Protein AF-A0A7C2TUW7-F1 (afdb_monomer_lite)

Radius of gyration: 15.08 Å; chains: 1; bounding box: 36×46×35 Å

Secondary structure (DSSP, 8-state):
----------SPPSSB-HHHHHHHHHHHT--BTTTBTT-------EEEEEETTEEEEEETTT--EEESS--SS-B-HHHHHHHHHHHHHTTGGG-S--BPPPHHHHHTTB-SS--TTS-SB-TTS-TT-SEEEEEEEBSSSS-EEEEETTTTEEE--SS--BB---EE------

pLDDT: mean 87.37, std 13.38, range [34.72, 98.38]

Sequence (174 aa):
MFSTTMKFRSRALNQLSPFDFETLVLQKEVFEQFWNGEGKRLPNRYKMIKQKGEKLIKDRATELTWQQSGSPNEMIYEEASGYITELNKQKFAGCKDWRLPTLDEAMSLMKPGKNPRNLHIESGFDSKQEWIWTADEADSEVVWWAVTFRIGYCYVPVDSAYYVRAVRGEIWVP

Foldseek 3Di:
DPLPADEDAADADEACEPVVVLVVCVVSLFDACPNNLVRDLDPWDWDWDAAPNATWIQTPRNRKIKRLEWDPDWADPVVLVVRLCVCLVVCPSVHNAWDFAAPVRQSNQAANDADPLQFRGDPSHDCPQQKAWHRYAHNDPGWGKMAGRNNSHIDTDDPDTGIGMIMDDDRDDD

Structure (mmCIF, N/CA/C/O backbone):
data_AF-A0A7C2TUW7-F1
#
_entry.id   AF-A0A7C2TUW7-F1
#
loop_
_atom_site.group_PDB
_atom_site.id
_atom_site.type_symbol
_atom_site.label_atom_id
_atom_site.label_alt_id
_atom_site.label_comp_id
_atom_site.label_asym_id
_atom_site.label_entity_id
_atom_site.label_seq_id
_atom_site.pdbx_PDB_ins_code
_atom_site.Cartn_x
_atom_site.Cartn_y
_atom_site.Cartn_z
_atom_site.occupancy
_atom_site.B_iso_or_equiv
_atom_site.auth_seq_id
_atom_site.auth_comp_id
_atom_site.auth_asym_id
_atom_site.auth_atom_id
_atom_site.pdbx_PDB_model_num
ATOM 1 N N . MET A 1 1 ? -0.155 -31.124 5.387 1.00 34.72 1 MET A N 1
ATOM 2 C CA . MET A 1 1 ? 0.569 -30.135 4.559 1.00 34.72 1 MET A CA 1
ATOM 3 C C . MET A 1 1 ? 0.819 -28.913 5.418 1.00 34.72 1 MET A C 1
ATOM 5 O O . MET A 1 1 ? -0.147 -28.305 5.863 1.00 34.72 1 MET A O 1
ATOM 9 N N . PHE A 1 2 ? 2.077 -28.599 5.717 1.00 36.59 2 PHE A N 1
ATOM 10 C CA . PHE A 1 2 ? 2.414 -27.353 6.400 1.00 36.59 2 PHE A CA 1
ATOM 11 C C . PHE A 1 2 ? 2.162 -26.207 5.416 1.00 36.59 2 PHE A C 1
ATOM 13 O O . PHE A 1 2 ? 2.813 -26.124 4.381 1.00 36.59 2 PHE A O 1
ATOM 20 N N . SER A 1 3 ? 1.152 -25.380 5.685 1.00 43.12 3 SER A N 1
ATOM 21 C CA . SER A 1 3 ? 0.962 -24.130 4.951 1.00 43.12 3 SER A CA 1
ATOM 22 C C . SER A 1 3 ? 2.059 -23.177 5.409 1.00 43.12 3 SER A C 1
ATOM 24 O O . SER A 1 3 ? 1.909 -22.532 6.443 1.00 43.12 3 SER A O 1
ATOM 26 N N . THR A 1 4 ? 3.171 -23.117 4.682 1.00 60.44 4 THR A N 1
ATOM 27 C CA . THR A 1 4 ? 4.226 -22.135 4.944 1.00 60.44 4 THR A CA 1
ATOM 28 C C . THR A 1 4 ? 3.668 -20.740 4.672 1.00 60.44 4 THR A C 1
ATOM 30 O O . THR A 1 4 ? 3.304 -20.422 3.541 1.00 60.44 4 THR A O 1
ATOM 33 N N . THR A 1 5 ? 3.541 -19.923 5.716 1.00 69.31 5 THR A N 1
ATOM 34 C CA . THR A 1 5 ? 3.166 -18.509 5.593 1.00 69.31 5 THR A CA 1
ATOM 35 C C . THR A 1 5 ? 4.247 -17.776 4.805 1.00 69.31 5 THR A C 1
ATOM 37 O O . THR A 1 5 ? 5.426 -17.863 5.153 1.00 69.31 5 THR A O 1
ATOM 40 N N . MET A 1 6 ? 3.856 -17.060 3.750 1.00 76.56 6 MET A N 1
ATOM 41 C CA . MET A 1 6 ? 4.778 -16.225 2.983 1.00 76.56 6 MET A CA 1
ATOM 42 C C . MET A 1 6 ? 5.128 -14.998 3.823 1.00 76.56 6 MET A C 1
ATOM 44 O O . MET A 1 6 ? 4.234 -14.310 4.312 1.00 76.56 6 MET A O 1
ATOM 48 N N . LYS A 1 7 ? 6.420 -14.733 4.020 1.00 77.25 7 LYS A N 1
ATOM 49 C CA . LYS A 1 7 ? 6.882 -13.632 4.868 1.00 77.25 7 LYS A CA 1
ATOM 50 C C . LYS A 1 7 ? 7.483 -12.516 4.030 1.00 77.25 7 LYS A C 1
ATOM 52 O O . LYS A 1 7 ? 8.306 -12.755 3.147 1.00 77.25 7 LYS A O 1
ATOM 57 N N . PHE A 1 8 ? 7.097 -11.293 4.359 1.00 82.06 8 PHE A N 1
ATOM 58 C CA . PHE A 1 8 ? 7.666 -10.083 3.793 1.00 82.06 8 PHE A CA 1
ATOM 59 C C . PHE A 1 8 ? 8.403 -9.293 4.862 1.00 82.06 8 PHE A C 1
ATOM 61 O O . PHE A 1 8 ? 8.147 -9.435 6.059 1.00 82.06 8 PHE A O 1
ATOM 68 N N . ARG A 1 9 ? 9.347 -8.469 4.411 1.00 84.81 9 ARG A N 1
ATOM 69 C CA . ARG A 1 9 ? 10.025 -7.525 5.284 1.00 84.81 9 ARG A CA 1
ATOM 70 C C . ARG A 1 9 ? 9.009 -6.482 5.729 1.00 84.81 9 ARG A C 1
ATOM 72 O O . ARG A 1 9 ? 8.299 -5.912 4.910 1.00 84.81 9 ARG A O 1
ATOM 79 N N . SER A 1 10 ? 8.978 -6.213 7.023 1.00 81.25 10 SER A N 1
ATOM 80 C CA . SER A 1 10 ? 8.073 -5.237 7.637 1.00 81.25 10 SER A CA 1
ATOM 81 C C . SER A 1 10 ? 8.760 -3.922 8.011 1.00 81.25 10 SER A C 1
ATOM 83 O O . SER A 1 10 ? 8.092 -2.973 8.414 1.00 81.25 10 SER A O 1
ATOM 85 N N . ARG A 1 11 ? 10.097 -3.883 7.955 1.00 84.38 11 ARG A N 1
ATOM 86 C CA . ARG A 1 11 ? 10.922 -2.712 8.269 1.00 84.38 11 ARG A CA 1
ATOM 87 C C . ARG A 1 11 ? 11.456 -2.117 6.979 1.00 84.38 11 ARG A C 1
ATOM 89 O O . ARG A 1 11 ? 12.143 -2.840 6.271 1.00 84.38 11 ARG A O 1
ATOM 96 N N . ALA A 1 12 ? 11.196 -0.837 6.731 1.00 86.69 12 ALA A N 1
ATOM 97 C CA . ALA A 1 12 ? 11.740 -0.096 5.594 1.00 86.69 12 ALA A CA 1
ATOM 98 C C . ALA A 1 12 ? 13.268 -0.239 5.471 1.00 86.69 12 ALA A C 1
ATOM 100 O O . ALA A 1 12 ? 13.976 -0.287 6.482 1.00 86.69 12 ALA A O 1
ATOM 101 N N . LEU A 1 13 ? 13.746 -0.331 4.235 1.00 85.62 13 LEU A N 1
ATOM 102 C CA . LEU A 1 13 ? 15.145 -0.186 3.876 1.00 85.62 13 LEU A CA 1
ATOM 103 C C . LEU A 1 13 ? 15.397 1.266 3.490 1.00 85.62 13 LEU A C 1
ATOM 105 O O . LEU A 1 13 ? 14.557 1.908 2.858 1.00 85.62 13 LEU A O 1
ATOM 109 N N . ASN A 1 14 ? 16.581 1.734 3.866 1.00 83.50 14 ASN A N 1
ATOM 110 C CA . ASN A 1 14 ? 17.132 2.973 3.353 1.00 83.50 14 ASN A CA 1
ATOM 111 C C . ASN A 1 14 ? 18.103 2.583 2.239 1.00 83.50 14 ASN A C 1
ATOM 113 O O . ASN A 1 14 ? 18.887 1.654 2.447 1.00 83.50 14 ASN A O 1
ATOM 117 N N . GLN A 1 15 ? 18.061 3.277 1.103 1.00 83.00 15 GLN A N 1
ATOM 118 C CA . GLN A 1 15 ? 18.925 3.017 -0.054 1.00 83.00 15 GLN A CA 1
ATOM 119 C C . GLN A 1 15 ? 18.660 1.672 -0.751 1.00 83.00 15 GLN A C 1
ATOM 121 O O . GLN A 1 15 ? 19.579 0.906 -1.032 1.00 83.00 15 GLN A O 1
ATOM 126 N N . LEU A 1 16 ? 17.390 1.361 -1.022 1.00 82.81 16 LEU A N 1
ATOM 127 C CA . LEU A 1 16 ? 17.020 0.201 -1.829 1.00 82.81 16 LEU A CA 1
ATOM 128 C C . LEU A 1 16 ? 17.279 0.489 -3.315 1.00 82.81 16 LEU A C 1
ATOM 130 O O . LEU A 1 16 ? 16.515 1.232 -3.939 1.00 82.81 16 LEU A O 1
ATOM 134 N N . SER A 1 17 ? 18.324 -0.129 -3.871 1.00 81.56 17 SER A N 1
ATOM 135 C CA . SER A 1 17 ? 18.663 0.015 -5.288 1.00 81.56 17 SER A CA 1
ATOM 136 C C . SER A 1 17 ? 17.709 -0.767 -6.202 1.00 81.56 17 SER A C 1
ATOM 138 O O . SER A 1 17 ? 17.145 -1.791 -5.793 1.00 81.56 17 SER A O 1
ATOM 140 N N . PRO A 1 18 ? 17.564 -0.364 -7.480 1.00 75.19 18 PRO A N 1
ATOM 141 C CA . PRO A 1 18 ? 16.849 -1.159 -8.480 1.00 75.19 18 PRO A CA 1
ATOM 142 C C . PRO A 1 18 ? 17.393 -2.592 -8.651 1.00 75.19 18 PRO A C 1
ATOM 144 O O . PRO A 1 18 ? 16.636 -3.498 -8.994 1.00 75.19 18 PRO A O 1
ATOM 147 N N . PHE A 1 19 ? 18.685 -2.819 -8.389 1.00 75.25 19 PHE A N 1
ATOM 148 C CA . PHE A 1 19 ? 19.311 -4.142 -8.496 1.00 75.25 19 PHE A CA 1
ATOM 149 C C . PHE A 1 19 ? 18.971 -5.055 -7.304 1.00 75.25 19 PHE A C 1
ATOM 151 O O . PHE A 1 19 ? 18.629 -6.230 -7.477 1.00 75.25 19 PHE A O 1
ATOM 158 N N . ASP A 1 20 ? 19.011 -4.511 -6.084 1.00 73.88 20 ASP A N 1
ATOM 159 C CA . ASP A 1 20 ? 18.583 -5.232 -4.876 1.00 73.88 20 ASP A CA 1
ATOM 160 C C . ASP A 1 20 ? 17.107 -5.622 -4.980 1.00 73.88 20 ASP A C 1
ATOM 162 O O . ASP A 1 20 ? 16.698 -6.723 -4.603 1.00 73.88 20 ASP A O 1
ATOM 166 N N . PHE A 1 21 ? 16.315 -4.729 -5.569 1.00 70.94 21 PHE A N 1
ATOM 167 C CA . PHE A 1 21 ? 14.929 -4.973 -5.916 1.00 70.94 21 PHE A CA 1
ATOM 168 C C . PHE A 1 21 ? 14.751 -6.137 -6.901 1.00 70.94 21 PHE A C 1
ATOM 170 O O . PHE A 1 21 ? 13.968 -7.045 -6.619 1.00 70.94 21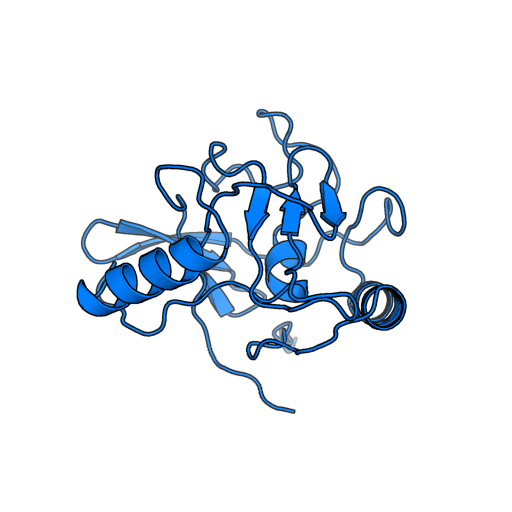 PHE A O 1
ATOM 177 N N . GLU A 1 22 ? 15.467 -6.1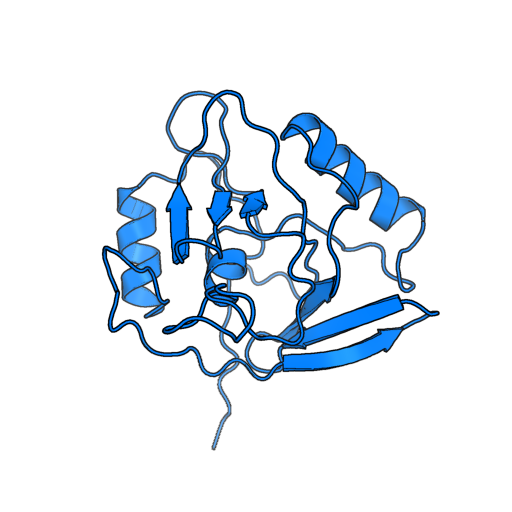49 -8.030 1.00 68.94 22 GLU A N 1
ATOM 178 C CA . GLU A 1 22 ? 15.360 -7.222 -9.032 1.00 68.94 22 GLU A CA 1
ATOM 179 C C . GLU A 1 22 ? 15.615 -8.594 -8.389 1.00 68.94 22 GLU A C 1
ATOM 181 O O . GLU A 1 22 ? 14.864 -9.554 -8.586 1.00 68.94 22 GLU A O 1
ATOM 186 N N . THR A 1 23 ? 16.608 -8.650 -7.502 1.00 70.69 23 THR A N 1
ATOM 187 C CA . THR A 1 23 ? 16.924 -9.846 -6.721 1.00 70.69 23 THR A CA 1
ATOM 188 C C . THR A 1 23 ? 15.772 -10.254 -5.791 1.00 70.69 23 THR A C 1
ATOM 190 O O . THR A 1 23 ? 15.425 -11.438 -5.724 1.00 70.69 23 THR A O 1
ATOM 193 N N . LEU A 1 24 ? 15.138 -9.304 -5.094 1.00 69.69 24 LEU A N 1
ATOM 194 C CA . LEU A 1 24 ? 13.990 -9.567 -4.213 1.00 69.69 24 LEU A CA 1
ATOM 195 C C . LEU A 1 24 ? 12.762 -10.071 -4.984 1.00 69.69 24 LEU A C 1
ATOM 197 O O . LEU A 1 24 ? 12.105 -11.016 -4.534 1.00 69.69 24 LEU A O 1
ATOM 201 N N . VAL A 1 25 ? 12.460 -9.475 -6.140 1.00 67.81 25 VAL A N 1
ATOM 202 C CA . VAL A 1 25 ? 11.325 -9.872 -6.988 1.00 67.81 25 VAL A CA 1
ATOM 203 C C . VAL A 1 25 ? 11.506 -11.288 -7.513 1.00 67.81 25 VAL A C 1
ATOM 205 O O . VAL A 1 25 ? 10.580 -12.096 -7.405 1.00 67.81 25 VAL A O 1
ATOM 208 N N . LEU A 1 26 ? 12.698 -11.610 -8.024 1.00 66.75 26 LEU A N 1
ATOM 209 C CA . LEU A 1 26 ? 12.999 -12.936 -8.563 1.00 66.75 26 LEU A CA 1
ATOM 210 C C . LEU A 1 26 ? 12.971 -14.012 -7.472 1.00 66.75 26 LEU A C 1
ATOM 212 O O . LEU A 1 26 ? 12.388 -15.074 -7.678 1.00 66.75 26 LEU A O 1
ATOM 216 N N . GLN A 1 27 ? 13.520 -13.732 -6.285 1.00 70.25 27 GLN A N 1
ATOM 217 C CA . GLN A 1 27 ? 13.485 -14.678 -5.161 1.00 70.25 27 GLN A CA 1
ATOM 218 C C . GLN A 1 27 ? 12.066 -14.973 -4.663 1.00 70.25 27 GLN A C 1
ATOM 220 O O . GLN A 1 27 ? 11.796 -16.074 -4.183 1.00 70.25 27 GLN A O 1
ATOM 225 N N . LYS A 1 28 ? 11.163 -13.990 -4.738 1.00 69.88 28 LYS A N 1
ATOM 226 C CA . LYS A 1 28 ? 9.792 -14.101 -4.216 1.00 69.88 28 LYS A CA 1
ATOM 227 C C . LYS A 1 28 ? 8.751 -14.419 -5.289 1.00 69.88 28 LYS A C 1
ATOM 229 O O . LYS A 1 28 ? 7.576 -14.551 -4.949 1.00 69.88 28 LYS A O 1
ATOM 234 N N . GLU A 1 29 ? 9.177 -14.547 -6.546 1.00 70.44 29 GLU A N 1
ATOM 235 C CA . GLU A 1 29 ? 8.344 -14.805 -7.727 1.00 70.44 29 GLU A CA 1
ATOM 236 C C . GLU A 1 29 ? 7.153 -13.828 -7.873 1.00 70.44 29 GLU A C 1
ATOM 238 O O . GLU A 1 29 ? 6.092 -14.208 -8.374 1.00 70.44 29 GLU A O 1
ATOM 243 N N . VAL A 1 30 ? 7.299 -12.573 -7.423 1.00 74.19 30 VAL A N 1
ATOM 244 C CA . VAL A 1 30 ? 6.203 -11.581 -7.423 1.00 74.19 30 VAL A CA 1
ATOM 245 C C . VAL A 1 30 ? 5.970 -11.039 -8.833 1.00 74.19 30 VAL A C 1
ATOM 247 O O . VAL A 1 30 ? 6.921 -10.808 -9.577 1.00 74.19 30 VAL A O 1
ATOM 250 N N . PHE A 1 31 ? 4.704 -10.828 -9.202 1.00 77.50 31 PHE A N 1
ATOM 251 C CA . PHE A 1 31 ? 4.338 -10.245 -10.492 1.00 77.50 31 PHE A CA 1
ATOM 252 C C . PHE A 1 31 ? 4.812 -8.793 -10.618 1.00 77.50 31 PHE A C 1
ATOM 254 O O . PHE A 1 31 ? 4.555 -7.962 -9.747 1.00 77.50 31 PHE A O 1
ATOM 261 N N . GLU A 1 32 ? 5.423 -8.498 -11.758 1.00 79.81 32 GLU A N 1
ATOM 262 C CA . GLU A 1 32 ? 5.777 -7.160 -12.219 1.00 79.81 32 GLU A CA 1
ATOM 263 C C . GLU A 1 32 ? 5.642 -7.181 -13.752 1.00 79.81 32 GLU A C 1
ATOM 265 O O . GLU A 1 32 ? 6.141 -8.100 -14.394 1.00 79.81 32 GLU A O 1
ATOM 270 N N . GLN A 1 33 ? 4.914 -6.234 -14.350 1.00 78.94 33 GLN A N 1
ATOM 271 C CA . GLN A 1 33 ? 4.473 -6.351 -15.745 1.00 78.94 33 GLN A CA 1
ATOM 272 C C . GLN A 1 33 ? 5.620 -6.474 -16.765 1.00 78.94 33 GLN A C 1
ATOM 274 O O . GLN A 1 33 ? 5.474 -7.208 -17.746 1.00 78.94 33 GLN A O 1
ATOM 279 N N . PHE A 1 34 ? 6.710 -5.732 -16.587 1.00 76.38 34 PHE A N 1
ATOM 280 C CA . PHE A 1 34 ? 7.764 -5.577 -17.592 1.00 76.38 34 PHE A CA 1
ATOM 281 C C . PHE A 1 34 ? 8.904 -6.587 -17.430 1.00 76.38 34 PHE A C 1
ATOM 283 O O . PHE A 1 34 ? 9.498 -7.005 -18.420 1.00 76.38 34 PHE A O 1
ATOM 290 N N . TRP A 1 35 ? 9.179 -6.992 -16.197 1.00 64.06 35 TRP A N 1
ATOM 291 C CA . TRP A 1 35 ? 10.316 -7.809 -15.790 1.00 64.06 35 TRP A CA 1
ATOM 292 C C . TRP A 1 35 ? 9.896 -9.237 -15.452 1.00 64.06 35 TRP A C 1
ATOM 294 O O . TRP A 1 35 ? 10.613 -10.185 -15.760 1.00 64.06 35 TRP A O 1
ATOM 304 N N . ASN A 1 36 ? 8.713 -9.410 -14.859 1.00 67.44 36 ASN A N 1
ATOM 305 C CA . ASN A 1 36 ? 8.184 -10.712 -14.464 1.00 67.44 36 ASN A CA 1
ATOM 306 C C . ASN A 1 36 ? 6.697 -10.832 -14.827 1.00 67.44 36 ASN A C 1
ATOM 308 O O . ASN A 1 36 ? 5.840 -11.089 -13.974 1.00 67.44 36 ASN A O 1
ATOM 312 N N . GLY A 1 37 ? 6.382 -10.601 -16.107 1.00 61.62 37 GLY A N 1
ATOM 313 C CA . GLY A 1 37 ? 5.008 -10.597 -16.621 1.00 61.62 37 GLY A CA 1
ATOM 314 C C . GLY A 1 37 ? 4.312 -11.964 -16.536 1.00 61.62 37 GLY A C 1
ATOM 315 O O . GLY A 1 37 ? 3.083 -12.029 -16.468 1.00 61.62 37 GLY A O 1
ATOM 316 N N . GLU A 1 38 ? 5.093 -13.048 -16.473 1.00 60.09 38 GLU A N 1
ATOM 317 C CA . GLU A 1 38 ? 4.634 -14.412 -16.159 1.00 60.09 38 GLU A CA 1
ATOM 318 C C . GLU A 1 38 ? 4.725 -14.751 -14.661 1.00 60.09 38 GLU A C 1
ATOM 320 O O . GLU A 1 38 ? 4.446 -15.884 -14.260 1.00 60.09 38 GLU A O 1
ATOM 325 N N . GLY A 1 39 ? 5.109 -13.776 -13.828 1.00 61.41 39 GLY A N 1
ATOM 326 C CA . GLY A 1 39 ? 5.277 -13.926 -12.391 1.00 61.41 39 GLY A CA 1
ATOM 327 C C . GLY A 1 39 ? 4.077 -14.614 -11.770 1.00 61.41 39 GLY A C 1
ATOM 328 O O . GLY A 1 39 ? 2.918 -14.326 -12.103 1.00 61.41 39 GLY A O 1
ATOM 329 N N . LYS A 1 40 ? 4.345 -15.584 -10.891 1.00 62.22 40 LYS A N 1
ATOM 330 C CA . LYS A 1 40 ? 3.278 -16.420 -10.358 1.00 62.22 40 LYS A CA 1
ATOM 331 C C . LYS A 1 40 ? 2.307 -15.539 -9.595 1.00 62.22 40 LYS A C 1
ATOM 333 O O . LYS A 1 40 ? 2.682 -14.684 -8.794 1.00 62.22 40 LYS A O 1
ATOM 338 N N . ARG A 1 41 ? 1.016 -15.799 -9.800 1.00 67.75 41 ARG A N 1
ATOM 339 C CA . ARG A 1 41 ? 0.004 -15.329 -8.863 1.00 67.75 41 ARG A CA 1
ATOM 340 C C . ARG A 1 41 ? 0.388 -15.874 -7.492 1.00 67.75 41 ARG A C 1
ATOM 342 O O . ARG A 1 41 ? 0.300 -17.080 -7.257 1.00 67.75 41 ARG A O 1
ATOM 349 N N . LEU A 1 42 ? 0.807 -14.975 -6.610 1.00 77.56 42 LEU A N 1
ATOM 350 C CA . LEU A 1 42 ? 1.086 -15.311 -5.229 1.00 77.56 42 LEU A CA 1
ATOM 351 C C . LEU A 1 42 ? -0.151 -15.987 -4.612 1.00 77.56 42 LEU A C 1
ATOM 353 O O . LEU A 1 42 ? -1.292 -15.681 -4.985 1.00 77.56 42 LEU A O 1
ATOM 357 N N . PRO A 1 43 ? 0.027 -16.921 -3.663 1.00 82.69 43 PRO A N 1
ATOM 358 C CA . PRO A 1 43 ? -1.071 -17.695 -3.094 1.00 82.69 43 PRO A CA 1
ATOM 359 C C . PRO A 1 43 ? -1.926 -16.871 -2.114 1.00 82.69 43 PRO A C 1
ATOM 361 O O . PRO A 1 43 ? -2.487 -17.453 -1.179 1.00 82.69 43 PRO A O 1
ATOM 364 N N . ASN A 1 44 ? -2.009 -15.539 -2.287 1.00 86.75 44 ASN A N 1
ATOM 365 C CA . ASN A 1 44 ? -2.776 -14.635 -1.438 1.00 86.75 44 ASN A CA 1
ATOM 366 C C . ASN A 1 44 ? -4.214 -15.123 -1.304 1.00 86.75 44 ASN A C 1
ATOM 368 O O . ASN A 1 44 ? -4.864 -15.570 -2.254 1.00 86.75 44 ASN A O 1
ATOM 372 N N . ARG A 1 45 ? -4.729 -15.003 -0.086 1.00 91.69 45 ARG A N 1
ATOM 373 C CA . ARG A 1 45 ? -6.080 -15.425 0.278 1.00 91.69 45 ARG A CA 1
ATOM 374 C C . ARG A 1 45 ? -6.746 -14.285 1.015 1.00 91.69 45 ARG A C 1
ATOM 376 O O . ARG A 1 45 ? -6.813 -14.279 2.246 1.00 91.69 45 ARG A O 1
ATOM 383 N N . TYR A 1 46 ? -7.222 -13.319 0.239 1.00 94.69 46 TYR A N 1
ATOM 384 C CA . TYR A 1 46 ? -7.875 -12.132 0.766 1.00 94.69 46 TYR A CA 1
ATOM 385 C C . TYR A 1 46 ? -9.259 -12.454 1.320 1.00 94.69 46 TYR A C 1
ATOM 387 O O . TYR A 1 46 ? -10.093 -13.092 0.676 1.00 94.69 46 TYR A O 1
ATOM 395 N N . LYS A 1 47 ? -9.519 -11.958 2.525 1.00 96.81 47 LYS A N 1
ATOM 396 C CA . LYS A 1 47 ? -10.819 -11.991 3.178 1.00 96.81 47 LYS A CA 1
ATOM 397 C C . LYS A 1 47 ? -11.177 -10.584 3.632 1.00 96.81 47 LYS A C 1
ATOM 399 O O . LYS A 1 47 ? -10.446 -9.977 4.413 1.00 96.81 47 LYS A O 1
ATOM 404 N N . MET A 1 48 ? -12.335 -10.102 3.190 1.00 97.31 48 MET A N 1
ATOM 405 C CA . MET A 1 48 ? -12.929 -8.888 3.739 1.00 97.31 48 MET A CA 1
ATOM 406 C C . MET A 1 48 ? -13.308 -9.126 5.201 1.00 97.31 48 MET A C 1
ATOM 408 O O . MET A 1 48 ? -14.002 -10.096 5.520 1.00 97.31 48 MET A O 1
ATOM 412 N N . ILE A 1 49 ? -12.866 -8.242 6.085 1.00 97.12 49 ILE A N 1
ATOM 413 C CA . ILE A 1 49 ? -13.251 -8.232 7.494 1.00 97.12 49 ILE A CA 1
ATOM 414 C C . ILE A 1 49 ? -13.783 -6.848 7.862 1.00 97.12 49 ILE A C 1
ATOM 416 O O . ILE A 1 49 ? -13.434 -5.846 7.237 1.00 97.12 49 ILE A O 1
ATOM 420 N N . LYS A 1 50 ? -14.642 -6.794 8.881 1.00 96.62 50 LYS A N 1
ATOM 421 C CA . LYS A 1 50 ? -15.139 -5.539 9.444 1.00 96.62 50 LYS A CA 1
ATOM 422 C C . LYS A 1 50 ? -14.689 -5.433 10.892 1.00 96.62 50 LYS A C 1
ATOM 424 O O . LYS A 1 50 ? -14.973 -6.333 11.678 1.00 96.62 50 LYS A O 1
ATOM 429 N N . GLN A 1 51 ? -14.014 -4.347 11.248 1.00 95.88 51 GLN A N 1
ATOM 430 C CA . GLN A 1 51 ? -13.493 -4.143 12.596 1.00 95.88 51 GLN A CA 1
ATOM 431 C C . GLN A 1 51 ? -13.775 -2.711 13.049 1.00 95.88 51 GLN A C 1
ATOM 433 O O . GLN A 1 51 ? -13.382 -1.756 12.393 1.00 95.88 51 GLN A O 1
ATOM 438 N N . LYS A 1 52 ? -14.515 -2.563 14.158 1.00 95.25 52 LYS A N 1
ATOM 439 C CA . LYS A 1 52 ? -14.949 -1.259 14.705 1.00 95.25 52 LYS A CA 1
ATOM 440 C C . LYS A 1 52 ? -15.642 -0.338 13.681 1.00 95.25 52 LYS A C 1
ATOM 442 O O . LYS A 1 52 ? -15.540 0.872 13.777 1.00 95.25 52 LYS A O 1
ATOM 447 N N . GLY A 1 53 ? -16.379 -0.917 12.731 1.00 94.25 53 GLY A N 1
ATOM 448 C CA . GLY A 1 53 ? -17.072 -0.163 11.678 1.00 94.25 53 GLY A CA 1
ATOM 449 C C . GLY A 1 53 ? -16.316 -0.117 10.350 1.00 94.25 53 GLY A C 1
ATOM 450 O O . GLY A 1 53 ? -16.963 -0.041 9.308 1.00 94.25 53 GLY A O 1
ATOM 451 N N . GLU A 1 54 ? -14.998 -0.305 10.382 1.00 96.50 54 GLU A N 1
ATOM 452 C CA . GLU A 1 54 ? -14.107 -0.165 9.230 1.00 96.50 54 GLU A CA 1
ATOM 453 C C . GLU A 1 54 ? -13.995 -1.444 8.407 1.00 96.50 54 GLU A C 1
ATOM 455 O O . GLU A 1 54 ? -14.004 -2.550 8.956 1.00 96.50 54 GLU A O 1
ATOM 460 N N . LYS A 1 55 ? -13.863 -1.298 7.084 1.00 97.06 55 LYS A N 1
ATOM 461 C CA . LYS A 1 55 ? -13.602 -2.408 6.158 1.00 97.06 55 LYS A CA 1
ATOM 462 C C . LYS A 1 55 ? -12.098 -2.598 5.998 1.00 97.06 55 LYS A C 1
ATOM 464 O O . LYS A 1 55 ? -11.391 -1.680 5.594 1.00 97.06 55 LYS A O 1
ATOM 469 N N . LEU A 1 56 ? -11.622 -3.808 6.261 1.00 97.94 56 LEU A N 1
ATOM 470 C CA . LEU A 1 56 ? -10.224 -4.193 6.089 1.00 97.94 56 LEU A CA 1
ATOM 471 C C . LEU A 1 56 ? -10.137 -5.450 5.226 1.00 97.94 56 LEU A C 1
ATOM 473 O O . LEU A 1 56 ? -11.095 -6.220 5.120 1.00 97.94 56 LEU A O 1
ATOM 477 N N . ILE A 1 57 ? -8.964 -5.698 4.660 1.00 97.94 57 ILE A N 1
ATOM 478 C CA . ILE A 1 57 ? -8.668 -6.936 3.944 1.00 97.94 57 ILE A CA 1
ATOM 479 C C . ILE A 1 57 ? -7.573 -7.681 4.697 1.00 97.94 57 ILE A C 1
ATOM 481 O O . ILE A 1 57 ? -6.450 -7.200 4.807 1.00 97.94 57 ILE A O 1
ATOM 485 N N . LYS A 1 58 ? -7.895 -8.871 5.205 1.00 96.44 58 LYS A N 1
ATOM 486 C CA . LYS A 1 58 ? -6.913 -9.802 5.768 1.00 96.44 58 LYS A CA 1
ATOM 487 C C . LYS A 1 58 ? -6.437 -10.731 4.665 1.00 96.44 58 LYS A C 1
ATOM 489 O O . LYS A 1 58 ? -7.256 -11.425 4.063 1.00 96.44 58 LYS A O 1
ATOM 494 N N . ASP A 1 59 ? -5.138 -10.786 4.436 1.00 94.69 59 ASP A N 1
ATOM 495 C CA . ASP A 1 59 ? -4.528 -11.805 3.597 1.00 94.69 59 ASP A CA 1
ATOM 496 C C . ASP A 1 59 ? -4.037 -12.969 4.465 1.00 94.69 59 ASP A C 1
ATOM 498 O O . ASP A 1 59 ? -3.174 -12.807 5.322 1.00 94.69 59 ASP A O 1
ATOM 502 N N . ARG A 1 60 ? -4.607 -14.160 4.262 1.00 91.94 60 ARG A N 1
ATOM 503 C CA . ARG A 1 60 ? -4.260 -15.375 5.025 1.00 91.94 60 ARG A CA 1
ATOM 504 C C . ARG A 1 60 ? -3.002 -16.087 4.523 1.00 91.94 60 ARG A C 1
ATOM 506 O O . ARG A 1 60 ? -2.665 -17.151 5.038 1.00 91.94 60 ARG A O 1
ATOM 513 N N . ALA A 1 61 ? -2.397 -15.626 3.431 1.00 89.62 61 ALA A N 1
ATOM 514 C CA . ALA A 1 61 ? -1.128 -16.180 2.960 1.00 89.62 61 ALA A CA 1
ATOM 515 C C . ALA A 1 61 ? 0.064 -15.504 3.641 1.00 89.62 61 ALA A C 1
ATOM 517 O O . ALA A 1 61 ? 1.054 -16.169 3.935 1.00 89.62 61 ALA A O 1
ATOM 518 N N . THR A 1 62 ? -0.072 -14.204 3.900 1.00 89.06 62 THR A N 1
ATOM 519 C CA . THR A 1 62 ? 0.968 -13.330 4.461 1.00 89.06 62 THR A CA 1
ATOM 520 C C . THR A 1 62 ? 0.701 -12.940 5.908 1.00 89.06 62 THR A C 1
ATOM 522 O O . THR A 1 62 ? 1.563 -12.385 6.577 1.00 89.06 62 THR A O 1
ATOM 525 N N . GLU A 1 63 ? -0.516 -13.198 6.390 1.00 92.19 63 GLU A N 1
ATOM 526 C CA . GLU A 1 63 ? -1.037 -12.721 7.668 1.00 92.19 63 GLU A CA 1
ATOM 527 C C . GLU A 1 63 ? -1.076 -11.187 7.810 1.00 92.19 63 GLU A C 1
ATOM 529 O O . GLU A 1 63 ? -1.388 -10.666 8.886 1.00 92.19 63 GLU A O 1
ATOM 534 N N . LEU A 1 64 ? -0.895 -10.447 6.716 1.00 95.12 64 LEU A N 1
ATOM 535 C CA . LEU A 1 64 ? -1.035 -8.997 6.691 1.00 95.12 64 LEU A CA 1
ATOM 536 C C . LEU A 1 64 ? -2.508 -8.582 6.665 1.00 95.12 64 LEU A C 1
ATOM 538 O O . LEU A 1 64 ? -3.374 -9.245 6.088 1.00 95.12 64 LEU A O 1
ATOM 542 N N . THR A 1 65 ? -2.798 -7.453 7.301 1.00 97.00 65 THR A N 1
ATOM 543 C CA . THR A 1 65 ? -4.101 -6.792 7.244 1.00 97.00 65 THR A CA 1
ATOM 544 C C . THR A 1 65 ? -3.931 -5.415 6.634 1.00 97.00 65 THR A C 1
ATOM 546 O O . THR A 1 65 ? -3.110 -4.622 7.082 1.00 97.00 65 THR A O 1
ATOM 549 N N . TRP A 1 66 ? -4.744 -5.134 5.633 1.00 98.19 66 TRP A N 1
ATOM 550 C CA . TRP A 1 66 ? -4.679 -3.939 4.815 1.00 98.19 66 TRP A CA 1
ATOM 551 C C . TRP A 1 66 ? -5.921 -3.094 5.034 1.00 98.19 66 TRP A C 1
ATOM 553 O O . TRP A 1 66 ? -7.022 -3.635 5.208 1.00 98.19 66 TRP A O 1
ATOM 563 N N . GLN A 1 67 ? -5.784 -1.774 4.947 1.00 97.94 67 GLN A N 1
ATOM 564 C CA . GLN A 1 67 ? -6.967 -0.958 4.721 1.00 97.94 67 GLN A CA 1
ATOM 565 C C . GLN A 1 67 ? -7.594 -1.334 3.369 1.00 97.94 67 GLN A C 1
ATOM 567 O O . GLN A 1 67 ? -6.909 -1.401 2.341 1.00 97.94 67 GLN A O 1
ATOM 572 N N . GLN A 1 68 ? -8.907 -1.590 3.362 1.00 97.75 68 GLN A N 1
ATOM 573 C CA . GLN A 1 68 ? -9.633 -1.897 2.126 1.00 97.75 68 GLN A CA 1
ATOM 574 C C . GLN A 1 68 ? -9.683 -0.680 1.195 1.00 97.75 68 GLN A C 1
ATOM 576 O O . GLN A 1 68 ? -9.500 -0.820 -0.017 1.00 97.75 68 GLN A O 1
ATOM 581 N N . SER A 1 69 ? -9.874 0.499 1.781 1.00 94.56 69 SER A N 1
ATOM 582 C CA . SER A 1 69 ? -9.744 1.820 1.171 1.00 94.56 69 SER A CA 1
ATOM 583 C C . SER A 1 69 ? -8.539 2.530 1.781 1.00 94.56 69 SER A C 1
ATOM 585 O O . SER A 1 69 ? -8.329 2.441 2.984 1.00 94.56 69 SER A O 1
ATOM 587 N N . GLY A 1 70 ? -7.744 3.217 0.974 1.00 96.62 70 GLY A N 1
ATOM 588 C CA . GLY A 1 70 ? -6.588 3.970 1.454 1.00 96.62 70 GLY A CA 1
ATOM 589 C C . GLY A 1 70 ? -6.919 5.382 1.938 1.00 96.62 70 GLY A C 1
ATOM 590 O O . GLY A 1 70 ? -8.036 5.676 2.372 1.00 96.62 70 GLY A O 1
ATOM 591 N N . SER A 1 71 ? -5.943 6.279 1.816 1.00 98.19 71 SER A N 1
ATOM 592 C CA . SER A 1 71 ? -6.144 7.709 2.012 1.00 98.19 71 SER A CA 1
ATOM 593 C C . SER A 1 71 ? -7.233 8.252 1.076 1.00 98.19 71 SER A C 1
ATOM 595 O O . SER A 1 71 ? -7.412 7.759 -0.047 1.00 98.19 71 SER A O 1
ATOM 597 N N . PRO A 1 72 ? -7.985 9.275 1.519 1.00 96.75 72 PRO A N 1
ATOM 598 C CA . PRO A 1 72 ? -9.038 9.862 0.704 1.00 96.75 72 PRO A CA 1
ATOM 599 C C . PRO A 1 72 ? -8.478 10.679 -0.458 1.00 96.75 72 PRO A C 1
ATOM 601 O O . PRO A 1 72 ? -9.144 10.762 -1.482 1.00 96.75 72 PRO A O 1
ATOM 604 N N . ASN A 1 73 ? -7.284 11.250 -0.325 1.00 97.38 73 ASN A N 1
ATOM 605 C CA . ASN A 1 73 ? -6.620 12.043 -1.354 1.00 97.38 73 ASN A CA 1
ATOM 606 C C . ASN A 1 73 ? -5.185 11.550 -1.545 1.00 97.38 73 ASN A C 1
ATOM 608 O O . ASN A 1 73 ? -4.633 10.859 -0.678 1.00 97.38 73 ASN A O 1
ATOM 612 N N . GLU A 1 74 ? -4.616 11.919 -2.683 1.00 97.62 74 GLU A N 1
ATOM 613 C CA . GLU A 1 74 ? -3.180 11.862 -2.921 1.00 97.62 74 GLU A CA 1
ATOM 614 C C . GLU A 1 74 ? -2.466 12.860 -2.021 1.00 97.62 74 GLU A C 1
ATOM 616 O O . GLU A 1 74 ? -3.043 13.875 -1.625 1.00 97.62 74 GLU A O 1
ATOM 621 N N . MET A 1 75 ? -1.226 12.543 -1.684 1.00 97.25 75 MET A N 1
ATOM 622 C CA . MET A 1 75 ? -0.401 13.361 -0.812 1.00 97.25 75 MET A CA 1
ATOM 623 C C . MET A 1 75 ? 1.070 13.162 -1.151 1.00 97.25 75 MET A C 1
ATOM 625 O O . MET A 1 75 ? 1.453 12.106 -1.669 1.00 97.25 75 MET A O 1
ATOM 629 N N . ILE A 1 76 ? 1.887 14.170 -0.870 1.00 96.19 76 ILE A N 1
ATOM 630 C CA . ILE A 1 76 ? 3.345 14.026 -0.959 1.00 96.19 76 ILE A CA 1
ATOM 631 C C . ILE A 1 76 ? 3.839 13.072 0.137 1.00 96.19 76 ILE A C 1
ATOM 633 O O . ILE A 1 76 ? 3.104 12.735 1.073 1.00 96.19 76 ILE A O 1
ATOM 637 N N . TYR A 1 77 ? 5.072 12.590 0.019 1.00 94.12 77 TYR A N 1
ATOM 638 C CA . TYR A 1 77 ? 5.571 11.551 0.916 1.00 94.12 77 TYR A CA 1
ATOM 639 C C . TYR A 1 77 ? 5.611 11.997 2.391 1.00 94.12 77 TYR A C 1
ATOM 641 O O . TYR A 1 77 ? 5.265 11.238 3.301 1.00 94.12 77 TYR A O 1
ATOM 649 N N . GLU A 1 78 ? 5.950 13.259 2.642 1.00 92.38 78 GLU A N 1
ATOM 650 C CA . GLU A 1 78 ? 5.986 13.856 3.979 1.00 92.38 78 GLU A CA 1
ATOM 651 C C . GLU A 1 78 ? 4.607 13.790 4.654 1.00 92.38 78 GLU A C 1
ATOM 653 O O . GLU A 1 78 ? 4.477 13.445 5.833 1.00 92.38 78 GLU A O 1
ATOM 658 N N . GLU A 1 79 ? 3.551 14.049 3.883 1.00 96.62 79 GLU A N 1
ATOM 659 C CA . GLU A 1 79 ? 2.163 13.976 4.334 1.00 96.62 79 GLU A CA 1
ATOM 660 C C . GLU A 1 79 ? 1.692 12.525 4.535 1.00 96.62 79 GLU A C 1
ATOM 662 O O . GLU A 1 79 ? 0.890 12.256 5.437 1.00 96.62 79 GLU A O 1
ATOM 667 N N . ALA A 1 80 ? 2.234 11.566 3.772 1.00 96.31 80 ALA A N 1
ATOM 668 C CA . ALA A 1 80 ? 1.937 10.137 3.916 1.00 96.31 80 ALA A CA 1
ATOM 669 C C . ALA A 1 80 ? 2.278 9.606 5.314 1.00 96.31 80 ALA A C 1
ATOM 671 O O . ALA A 1 80 ? 1.499 8.856 5.916 1.00 96.31 80 ALA A O 1
ATOM 672 N N . SER A 1 81 ? 3.396 10.059 5.882 1.00 93.69 81 SER A N 1
ATOM 673 C CA . SER A 1 81 ? 3.763 9.752 7.270 1.00 93.69 81 SER A CA 1
ATOM 674 C C . SER A 1 81 ? 2.785 10.371 8.282 1.00 93.69 81 SER A C 1
ATOM 676 O O . SER A 1 81 ? 2.450 9.754 9.303 1.00 93.69 81 SER A O 1
ATOM 678 N N . GLY A 1 82 ? 2.258 11.561 7.978 1.00 97.25 82 GLY A N 1
ATOM 679 C CA . GLY A 1 82 ? 1.196 12.211 8.749 1.00 97.25 82 GLY A CA 1
ATOM 680 C C . GLY A 1 82 ? -0.105 11.403 8.758 1.00 97.25 82 GLY A C 1
ATOM 681 O O . GLY A 1 82 ? -0.697 11.200 9.821 1.00 97.25 82 GLY A O 1
ATOM 682 N N . TYR A 1 83 ? -0.507 10.854 7.608 1.00 98.19 83 TYR A N 1
ATOM 683 C CA . TYR A 1 83 ? -1.684 9.986 7.495 1.00 98.19 83 TYR A CA 1
ATOM 684 C C . TYR A 1 83 ? -1.575 8.737 8.385 1.00 98.19 83 TYR A C 1
ATOM 686 O O . TYR A 1 83 ? -2.508 8.416 9.126 1.00 98.19 83 TYR A O 1
ATOM 694 N N . ILE A 1 84 ? -0.423 8.056 8.374 1.00 98.00 84 ILE A N 1
ATOM 695 C CA . ILE A 1 84 ? -0.168 6.899 9.248 1.00 98.00 84 ILE A CA 1
ATOM 696 C C . ILE A 1 84 ? -0.218 7.289 10.730 1.00 98.00 84 ILE A C 1
ATOM 698 O O . ILE A 1 84 ? -0.816 6.583 11.549 1.00 98.00 84 ILE A O 1
ATOM 702 N N . THR A 1 85 ? 0.390 8.422 11.081 1.00 97.94 85 THR A N 1
ATOM 703 C CA . THR A 1 85 ? 0.395 8.933 12.458 1.00 97.94 85 THR A CA 1
ATOM 704 C C . THR A 1 85 ? -1.028 9.171 12.957 1.00 97.94 85 THR A C 1
ATOM 706 O O . THR A 1 85 ? -1.379 8.740 14.060 1.00 97.94 85 THR A O 1
ATOM 709 N N . GLU A 1 86 ? -1.874 9.789 12.134 1.00 98.06 86 GLU A N 1
ATOM 710 C CA . GLU A 1 86 ? -3.259 10.068 12.498 1.00 98.06 86 GLU A CA 1
ATOM 711 C C . GLU A 1 86 ? -4.101 8.786 12.598 1.00 98.06 86 GLU A C 1
ATOM 713 O O . GLU A 1 86 ? -4.832 8.622 13.578 1.00 98.06 86 GLU A O 1
ATOM 718 N N . LEU A 1 87 ? -3.932 7.820 11.681 1.00 97.69 87 LEU A N 1
ATOM 719 C CA . LEU A 1 87 ? -4.573 6.498 11.789 1.00 97.69 87 LEU A CA 1
ATOM 720 C C . LEU A 1 87 ? -4.286 5.838 13.142 1.00 97.69 87 LEU A C 1
ATOM 722 O O . LEU A 1 87 ? -5.193 5.324 13.805 1.00 97.69 87 LEU A O 1
ATOM 726 N N . ASN A 1 88 ? -3.024 5.867 13.569 1.00 98.31 88 ASN A N 1
ATOM 727 C CA . ASN A 1 88 ? -2.600 5.257 14.824 1.00 98.31 88 ASN A CA 1
ATOM 728 C C . ASN A 1 88 ? -3.094 6.036 16.047 1.00 98.31 88 ASN A C 1
ATOM 730 O O . ASN A 1 88 ? -3.514 5.433 17.041 1.00 98.31 88 ASN A O 1
ATOM 734 N N . LYS A 1 89 ? -3.114 7.369 15.975 1.00 98.25 89 LYS A N 1
ATOM 735 C CA . LYS A 1 89 ? -3.654 8.234 17.030 1.00 98.25 89 LYS A CA 1
ATOM 736 C C . LYS A 1 89 ? -5.148 7.992 17.248 1.00 98.25 89 LYS A C 1
ATOM 738 O O . LYS A 1 89 ? -5.576 7.817 18.391 1.00 98.25 89 LYS A O 1
ATOM 743 N N . GLN A 1 90 ? -5.921 7.895 16.167 1.00 97.56 90 GLN A N 1
ATOM 744 C CA . GLN A 1 90 ? -7.363 7.620 16.201 1.00 97.56 90 GLN A CA 1
ATOM 745 C C . GLN A 1 90 ? -7.698 6.169 16.557 1.00 97.56 90 GLN A C 1
ATOM 747 O O . GLN A 1 90 ? -8.860 5.834 16.787 1.00 97.56 90 GLN A O 1
ATOM 752 N N . LYS A 1 91 ? -6.688 5.296 16.632 1.00 97.25 91 LYS A N 1
ATOM 753 C CA . LYS A 1 91 ? -6.860 3.849 16.746 1.00 97.25 91 LYS A CA 1
ATOM 754 C C . LYS A 1 91 ? -7.770 3.324 15.635 1.00 97.25 91 LYS A C 1
ATOM 756 O O . LYS A 1 91 ? -8.760 2.655 15.933 1.00 97.25 91 LYS A O 1
ATOM 761 N N . PHE A 1 92 ? -7.490 3.658 14.378 1.00 97.38 92 PHE A N 1
ATOM 762 C CA . PHE A 1 92 ? -8.313 3.234 13.247 1.00 97.38 92 PHE A CA 1
ATOM 763 C C . PHE A 1 92 ? -8.550 1.719 13.277 1.00 97.38 92 PHE A C 1
ATOM 765 O O . PHE A 1 92 ? -7.622 0.931 13.494 1.00 97.38 92 PHE A O 1
ATOM 772 N N . ALA A 1 93 ? -9.814 1.313 13.129 1.00 97.06 93 ALA A N 1
ATOM 773 C CA . ALA A 1 93 ? -10.281 -0.061 13.322 1.00 97.06 93 ALA A CA 1
ATOM 774 C C . ALA A 1 93 ? -9.934 -0.687 14.699 1.00 97.06 93 ALA A C 1
ATOM 776 O O . ALA A 1 93 ? -9.961 -1.901 14.876 1.00 97.06 93 ALA A O 1
ATOM 777 N N . GLY A 1 94 ? -9.626 0.117 15.714 1.00 97.06 94 GLY A N 1
ATOM 778 C CA . GLY A 1 94 ? -9.141 -0.314 17.027 1.00 97.06 94 GLY A CA 1
ATOM 779 C C . GLY A 1 94 ? -7.645 -0.650 17.090 1.00 97.06 94 GLY A C 1
ATOM 780 O O . GLY A 1 94 ? -7.226 -1.278 18.060 1.00 97.06 94 GLY A O 1
ATOM 781 N N . CYS A 1 95 ? -6.845 -0.271 16.090 1.00 96.50 95 CYS A N 1
ATOM 782 C CA . CYS A 1 95 ? -5.430 -0.647 15.960 1.00 96.50 95 CYS A CA 1
ATOM 783 C C . CYS A 1 95 ? -4.510 0.582 15.918 1.00 96.50 95 CYS A C 1
ATOM 785 O O . CYS A 1 95 ? -4.941 1.656 15.515 1.00 96.50 95 CYS A O 1
ATOM 787 N N . LYS A 1 96 ? -3.256 0.427 16.363 1.00 97.06 96 LYS A N 1
ATOM 788 C CA . LYS A 1 96 ? -2.265 1.519 16.506 1.00 97.06 96 LYS A CA 1
ATOM 789 C C . LYS A 1 96 ? -0.915 1.227 15.838 1.00 97.06 96 LYS A C 1
ATOM 791 O O . LYS A 1 96 ? 0.062 1.927 16.076 1.00 97.06 96 LYS A O 1
ATOM 796 N N . ASP A 1 97 ? -0.862 0.145 15.084 1.00 96.06 97 ASP A N 1
ATOM 797 C CA . ASP A 1 97 ? 0.315 -0.444 14.454 1.00 96.06 97 ASP A CA 1
ATOM 798 C C . ASP A 1 97 ? 0.214 -0.374 12.922 1.00 96.06 97 ASP A C 1
ATOM 800 O O . ASP A 1 97 ? 0.780 -1.206 12.215 1.00 96.06 97 ASP A O 1
ATOM 804 N N . TRP A 1 98 ? -0.539 0.600 12.401 1.00 97.50 98 TRP A N 1
ATOM 805 C CA . TRP A 1 98 ? -0.579 0.893 10.975 1.00 97.50 98 TRP A CA 1
ATOM 806 C C . TRP A 1 98 ? 0.743 1.506 10.536 1.00 97.50 98 TRP A C 1
ATOM 808 O O . TRP A 1 98 ? 1.340 2.312 11.252 1.00 97.50 98 TRP A O 1
ATOM 818 N N . ARG A 1 99 ? 1.180 1.144 9.336 1.00 97.50 99 ARG A N 1
ATOM 819 C CA . ARG A 1 99 ? 2.377 1.685 8.696 1.00 97.50 99 ARG A CA 1
ATOM 820 C C . ARG A 1 99 ? 2.199 1.746 7.186 1.00 97.50 99 ARG A C 1
ATOM 822 O O . ARG A 1 99 ? 1.286 1.122 6.636 1.00 97.50 99 ARG A O 1
ATOM 829 N N . LEU A 1 100 ? 3.088 2.483 6.525 1.00 97.38 100 LEU A N 1
ATOM 830 C CA . LEU A 1 100 ? 3.294 2.317 5.092 1.00 97.38 100 LEU A CA 1
ATOM 831 C C . LEU A 1 100 ? 3.761 0.874 4.810 1.00 97.38 100 LEU A C 1
ATOM 833 O O . LEU A 1 100 ? 4.481 0.286 5.633 1.00 97.38 100 LEU A O 1
ATOM 837 N N . PRO A 1 101 ? 3.331 0.276 3.689 1.00 96.69 101 PRO A N 1
ATOM 838 C CA . PRO A 1 101 ? 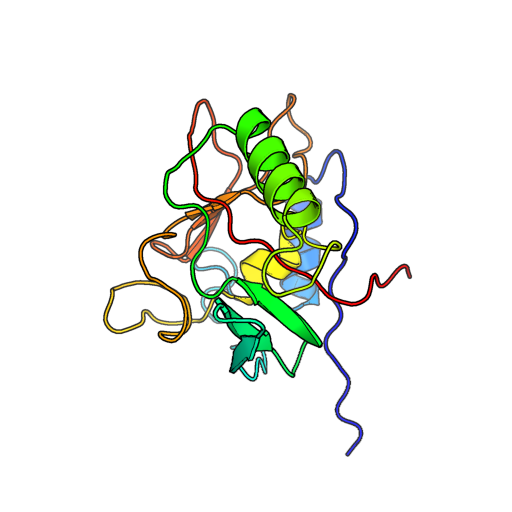3.831 -1.025 3.278 1.00 96.69 101 PRO A CA 1
ATOM 839 C C . PRO A 1 101 ? 5.279 -0.910 2.827 1.00 96.69 101 PRO A C 1
ATOM 841 O O . PRO A 1 101 ? 5.671 0.108 2.263 1.00 96.69 101 PRO A O 1
ATOM 844 N N . THR A 1 102 ? 6.069 -1.956 3.035 1.00 93.44 102 THR A N 1
ATOM 845 C CA . THR A 1 102 ? 7.323 -2.079 2.285 1.00 93.44 102 THR A CA 1
ATOM 846 C C . THR A 1 102 ? 7.008 -2.355 0.815 1.00 93.44 102 THR A C 1
ATOM 848 O O . THR A 1 102 ? 5.885 -2.735 0.464 1.00 93.44 102 THR A O 1
ATOM 851 N N . LEU A 1 103 ? 7.988 -2.159 -0.057 1.00 91.44 103 LEU A N 1
ATOM 852 C CA . LEU A 1 103 ? 7.853 -2.383 -1.485 1.00 91.44 103 LEU A CA 1
ATOM 853 C C . LEU A 1 103 ? 7.400 -3.816 -1.780 1.00 91.44 103 LEU A C 1
ATOM 855 O O . LEU A 1 103 ? 6.395 -3.997 -2.464 1.00 91.44 103 LEU A O 1
ATOM 859 N N . ASP A 1 104 ? 8.036 -4.824 -1.175 1.00 88.12 104 ASP A N 1
ATOM 860 C CA . ASP A 1 104 ? 7.653 -6.228 -1.367 1.00 88.12 104 ASP A CA 1
ATOM 861 C C . ASP A 1 104 ? 6.192 -6.496 -0.970 1.00 88.12 104 ASP A C 1
ATOM 863 O O . ASP A 1 104 ? 5.471 -7.231 -1.645 1.00 88.12 104 ASP A O 1
ATOM 867 N N . GLU A 1 105 ? 5.736 -5.903 0.138 1.00 92.75 105 GLU A N 1
ATOM 868 C CA . GLU A 1 105 ? 4.357 -6.055 0.597 1.00 92.75 105 GLU A CA 1
ATOM 869 C C . GLU A 1 105 ? 3.380 -5.390 -0.370 1.00 92.75 105 GLU A C 1
ATOM 871 O O . GLU A 1 105 ? 2.357 -5.985 -0.711 1.00 92.75 105 GLU A O 1
ATOM 876 N N . ALA A 1 106 ? 3.683 -4.173 -0.827 1.00 94.94 106 ALA A N 1
ATOM 877 C CA . ALA A 1 106 ? 2.855 -3.448 -1.782 1.00 94.94 106 ALA A CA 1
ATOM 878 C C . ALA A 1 106 ? 2.767 -4.192 -3.122 1.00 94.94 106 ALA A C 1
ATOM 880 O O . ALA A 1 106 ? 1.675 -4.350 -3.672 1.00 94.94 106 ALA A O 1
ATOM 881 N N . MET A 1 107 ? 3.888 -4.724 -3.611 1.00 91.38 107 MET A N 1
ATOM 882 C CA . MET A 1 107 ? 3.913 -5.557 -4.809 1.00 91.38 107 MET A CA 1
ATOM 883 C C . MET A 1 107 ? 3.156 -6.869 -4.633 1.00 91.38 107 MET A C 1
ATOM 885 O O . MET A 1 107 ? 2.550 -7.344 -5.586 1.00 91.38 107 MET A O 1
ATOM 889 N N . SER A 1 108 ? 3.128 -7.443 -3.427 1.00 90.88 108 SER A N 1
ATOM 890 C CA . SER A 1 108 ? 2.372 -8.674 -3.163 1.00 90.88 108 SER A CA 1
ATOM 891 C C . SER A 1 108 ? 0.858 -8.523 -3.350 1.00 90.88 108 SER A C 1
ATOM 893 O O . SER A 1 108 ? 0.143 -9.522 -3.412 1.00 90.88 108 SER A O 1
ATOM 895 N N . LEU A 1 109 ? 0.355 -7.285 -3.425 1.00 93.94 109 LEU A N 1
ATOM 896 C CA . LEU A 1 109 ? -1.029 -6.998 -3.798 1.00 93.94 109 LEU A CA 1
ATOM 897 C C . LEU A 1 109 ? -1.265 -7.085 -5.308 1.00 93.94 109 LEU A C 1
ATOM 899 O O . LEU A 1 109 ? -2.416 -7.216 -5.739 1.00 93.94 109 LEU A O 1
ATOM 903 N N . MET A 1 110 ? -0.203 -6.978 -6.108 1.00 92.25 110 MET A N 1
ATOM 904 C CA . MET A 1 110 ? -0.311 -7.034 -7.552 1.00 92.25 110 MET A CA 1
ATOM 905 C C . MET A 1 110 ? -0.625 -8.446 -8.029 1.00 92.25 110 MET A C 1
ATOM 907 O O . MET A 1 110 ? -0.166 -9.442 -7.470 1.00 92.25 110 MET A O 1
ATOM 911 N N . LYS A 1 111 ? -1.408 -8.535 -9.103 1.00 90.44 111 LYS A N 1
ATOM 912 C CA . LYS A 1 111 ? -1.718 -9.808 -9.752 1.00 90.44 111 LYS A CA 1
ATOM 913 C C . LYS A 1 111 ? -1.555 -9.727 -11.271 1.00 90.44 111 LYS A C 1
ATOM 915 O O . LYS A 1 111 ? -1.857 -8.681 -11.862 1.00 90.44 111 LYS A O 1
ATOM 920 N N . PRO A 1 112 ? -1.204 -10.850 -11.922 1.00 87.38 112 PRO A N 1
ATOM 921 C CA . PRO A 1 112 ? -1.309 -10.961 -13.365 1.00 87.38 112 PRO A CA 1
ATOM 922 C C . PRO A 1 112 ? -2.750 -10.729 -13.829 1.00 87.38 112 PRO A C 1
ATOM 924 O O . PRO A 1 112 ? -3.718 -11.205 -13.219 1.00 87.38 112 PRO A O 1
ATOM 927 N N . GLY A 1 113 ? -2.885 -9.998 -14.932 1.00 89.31 113 GLY A N 1
ATOM 928 C CA . GLY A 1 113 ? -4.173 -9.657 -15.523 1.00 89.31 113 GLY A CA 1
ATOM 929 C C . GLY A 1 113 ? -4.978 -8.631 -14.719 1.00 89.31 113 GLY A C 1
ATOM 930 O O . GLY A 1 113 ? -5.022 -8.610 -13.483 1.00 89.31 113 GLY A O 1
ATOM 931 N N . LYS A 1 114 ? -5.694 -7.783 -15.449 1.00 92.69 114 LYS A N 1
ATOM 932 C CA . LYS A 1 114 ? -6.475 -6.700 -14.859 1.00 92.69 114 LYS A CA 1
ATOM 933 C C . LYS A 1 114 ? -7.810 -7.198 -14.315 1.00 92.69 114 LYS A C 1
ATOM 935 O O . LYS A 1 114 ? -8.389 -8.169 -14.796 1.00 92.69 114 LYS A O 1
ATOM 940 N N . ASN A 1 115 ? -8.287 -6.556 -13.260 1.00 94.31 115 ASN A N 1
ATOM 941 C CA . ASN A 1 115 ? -9.646 -6.730 -12.760 1.00 94.31 115 ASN A CA 1
ATOM 942 C C . ASN A 1 115 ? -10.652 -5.937 -13.638 1.00 94.31 115 ASN A C 1
ATOM 944 O O . ASN A 1 115 ? -10.228 -5.191 -14.524 1.00 94.31 115 ASN A O 1
ATOM 948 N N . PRO A 1 116 ? -11.976 -6.027 -13.394 1.00 96.62 116 PRO A N 1
ATOM 949 C CA . PRO A 1 116 ? -12.980 -5.288 -14.175 1.00 96.62 116 PRO A CA 1
ATOM 950 C C . PRO A 1 116 ? -12.856 -3.755 -14.137 1.00 96.62 116 PRO A C 1
ATOM 952 O O . PRO A 1 116 ? -13.507 -3.073 -14.919 1.00 96.62 116 PRO A O 1
ATOM 955 N N . ARG A 1 117 ? -12.038 -3.205 -13.232 1.00 96.06 117 ARG A N 1
ATOM 956 C CA . ARG A 1 117 ? -11.723 -1.772 -13.124 1.00 96.06 117 ARG A CA 1
ATOM 957 C C . ARG A 1 117 ? -10.376 -1.420 -13.761 1.00 96.06 117 ARG A C 1
ATOM 959 O O . ARG A 1 117 ? -9.846 -0.350 -13.506 1.00 96.06 117 ARG A O 1
ATOM 966 N N . ASN A 1 118 ? -9.828 -2.311 -14.590 1.00 95.81 118 ASN A N 1
ATOM 967 C CA . ASN A 1 118 ? -8.577 -2.116 -15.322 1.00 95.81 118 ASN A CA 1
ATOM 968 C C . ASN A 1 118 ? -7.330 -1.971 -14.418 1.00 95.81 118 ASN A C 1
ATOM 970 O O . ASN A 1 118 ? -6.364 -1.316 -14.809 1.00 95.81 118 ASN A O 1
ATOM 974 N N . LEU A 1 119 ? -7.334 -2.607 -13.237 1.00 96.25 119 LEU A N 1
ATOM 975 C CA . LEU A 1 119 ? -6.211 -2.602 -12.288 1.00 96.25 119 LEU A CA 1
ATOM 976 C C . LEU A 1 119 ? -5.650 -4.012 -12.041 1.00 96.25 119 LEU A C 1
ATOM 978 O O . LEU A 1 119 ? -6.405 -4.977 -11.910 1.00 96.25 119 LEU A O 1
ATOM 982 N N . HIS A 1 120 ? -4.334 -4.118 -11.889 1.00 94.81 120 HIS A N 1
ATOM 983 C CA . HIS A 1 120 ? -3.561 -5.299 -11.493 1.00 94.81 120 HIS A CA 1
ATOM 984 C C . HIS A 1 120 ? -3.652 -5.583 -9.988 1.00 94.81 120 HIS A C 1
ATOM 986 O O . HIS A 1 120 ? -2.650 -5.827 -9.338 1.00 94.81 120 HIS A O 1
ATOM 992 N N . ILE A 1 121 ? -4.850 -5.550 -9.407 1.00 95.44 121 ILE A N 1
ATOM 993 C CA . ILE A 1 121 ? -5.097 -5.857 -7.989 1.00 95.44 121 ILE A CA 1
ATOM 994 C C . ILE A 1 121 ? -6.433 -6.587 -7.851 1.00 95.44 121 ILE A C 1
ATOM 996 O O . ILE A 1 121 ? -7.306 -6.498 -8.721 1.00 95.44 121 ILE A O 1
ATOM 1000 N N . GLU A 1 122 ? -6.623 -7.330 -6.766 1.00 94.62 122 GLU A N 1
ATOM 1001 C CA . GLU A 1 122 ? -7.899 -7.987 -6.487 1.00 94.62 122 GLU A CA 1
ATOM 1002 C C . GLU A 1 122 ? -9.059 -6.995 -6.324 1.00 94.62 122 GLU A C 1
ATOM 1004 O O . GLU A 1 122 ? -8.933 -5.931 -5.718 1.00 94.62 122 GLU A O 1
ATOM 1009 N N . SER A 1 123 ? -10.238 -7.357 -6.838 1.00 94.56 123 SER A N 1
ATOM 1010 C CA . SER A 1 123 ? -11.401 -6.457 -6.904 1.00 94.56 123 SER A CA 1
ATOM 1011 C C . SER A 1 123 ? -12.019 -6.119 -5.542 1.00 94.56 123 SER A C 1
ATOM 1013 O O . SER A 1 123 ? -12.919 -5.279 -5.475 1.00 94.56 123 SER A O 1
ATOM 1015 N N . GLY A 1 124 ? -11.564 -6.758 -4.462 1.00 94.81 124 GLY A N 1
ATOM 1016 C CA . GLY A 1 124 ? -11.961 -6.423 -3.095 1.00 94.81 124 GLY A CA 1
ATOM 1017 C C . GLY A 1 124 ? -11.392 -5.087 -2.607 1.00 94.81 124 GLY A C 1
ATOM 1018 O O . GLY A 1 124 ? -12.015 -4.442 -1.762 1.00 94.81 124 GLY A O 1
ATOM 1019 N N . PHE A 1 125 ? -10.248 -4.651 -3.139 1.00 97.38 125 PHE A N 1
ATOM 1020 C CA . PHE A 1 125 ? -9.644 -3.360 -2.806 1.00 97.38 125 PHE A CA 1
ATOM 1021 C C . PHE A 1 125 ? -10.374 -2.212 -3.510 1.00 97.38 125 PHE A C 1
ATOM 1023 O O . PHE A 1 125 ? -10.847 -2.363 -4.640 1.00 97.38 125 PHE A O 1
ATOM 1030 N N . ASP A 1 126 ? -10.471 -1.061 -2.844 1.00 97.62 126 ASP A N 1
ATOM 1031 C CA . ASP A 1 126 ? -10.978 0.169 -3.456 1.00 97.62 126 ASP A CA 1
ATOM 1032 C C . ASP A 1 126 ? -10.092 0.555 -4.654 1.00 97.62 126 ASP A C 1
ATOM 1034 O O . ASP A 1 126 ? -8.864 0.538 -4.550 1.00 97.62 126 ASP A O 1
ATOM 1038 N N . SER A 1 127 ? -10.713 0.866 -5.794 1.00 97.12 127 SER A N 1
ATOM 1039 C CA . SER A 1 127 ? -10.014 1.261 -7.021 1.00 97.12 127 SER A CA 1
ATOM 1040 C C . SER A 1 127 ? -9.419 2.656 -6.982 1.00 97.12 127 SER A C 1
ATOM 1042 O O . SER A 1 127 ? -8.627 2.960 -7.863 1.00 97.12 127 SER A O 1
ATOM 1044 N N . LYS A 1 128 ? -9.794 3.506 -6.019 1.00 97.69 128 LYS A N 1
ATOM 1045 C CA . LYS A 1 128 ? -9.306 4.887 -5.978 1.00 97.69 128 LYS A CA 1
ATOM 1046 C C . LYS A 1 128 ? -7.781 4.961 -5.870 1.00 97.69 128 LYS A C 1
ATOM 1048 O O . LYS A 1 128 ? -7.165 5.812 -6.496 1.00 97.69 128 LYS A O 1
ATOM 1053 N N . GLN A 1 129 ? -7.176 4.061 -5.097 1.00 97.81 129 GLN A N 1
ATOM 1054 C CA . GLN A 1 129 ? -5.724 4.010 -4.934 1.00 97.81 129 GLN A CA 1
ATOM 1055 C C . GLN A 1 129 ? -5.094 3.210 -6.077 1.00 97.81 129 GLN A C 1
ATOM 1057 O O . GLN A 1 129 ? -4.708 2.055 -5.892 1.00 97.81 129 GLN A O 1
ATOM 1062 N N . GLU A 1 130 ? -5.035 3.822 -7.260 1.00 96.81 130 GLU A N 1
ATOM 1063 C CA . GLU A 1 130 ? -4.389 3.257 -8.454 1.00 96.81 130 GLU A CA 1
ATOM 1064 C C . GLU A 1 130 ? -2.864 3.166 -8.302 1.00 96.81 130 GLU A C 1
ATOM 1066 O O . GLU A 1 130 ? -2.234 2.317 -8.929 1.00 96.81 130 GLU A O 1
ATOM 1071 N N . TRP A 1 131 ? -2.290 3.998 -7.435 1.00 96.06 131 TRP A N 1
ATOM 1072 C CA . TRP A 1 131 ? -0.883 4.029 -7.046 1.00 96.06 131 TRP A CA 1
ATOM 1073 C C . TRP A 1 131 ? -0.757 4.333 -5.558 1.00 96.06 131 TRP A C 1
ATOM 1075 O O . TRP A 1 131 ? -1.572 5.075 -5.000 1.00 96.06 131 TRP A O 1
ATOM 1085 N N . ILE A 1 132 ? 0.251 3.753 -4.912 1.00 98.00 132 ILE A N 1
ATOM 1086 C CA . ILE A 1 132 ? 0.499 3.945 -3.485 1.00 98.00 132 ILE A CA 1
ATOM 1087 C C . ILE A 1 132 ? 1.973 4.173 -3.176 1.00 98.00 132 ILE A C 1
ATOM 1089 O O . ILE A 1 132 ? 2.844 3.558 -3.794 1.00 98.00 132 ILE A O 1
ATOM 1093 N N . TRP A 1 133 ? 2.222 5.005 -2.167 1.00 9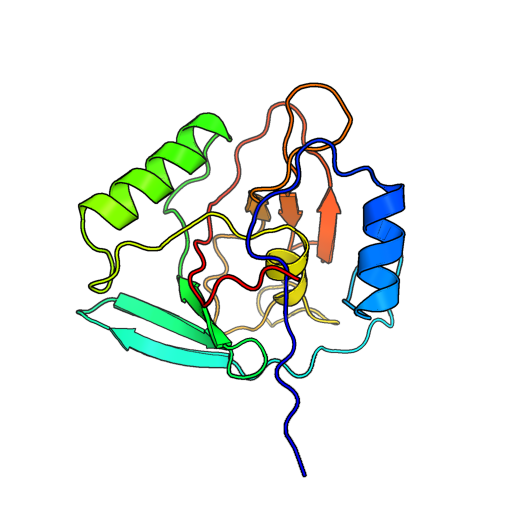7.81 133 TRP A N 1
ATOM 1094 C CA . TRP A 1 133 ? 3.529 5.109 -1.526 1.00 97.81 133 TRP A CA 1
ATOM 1095 C C . TRP A 1 133 ? 3.911 3.820 -0.800 1.00 97.81 133 TRP A C 1
ATOM 1097 O O . TRP A 1 133 ? 3.062 3.143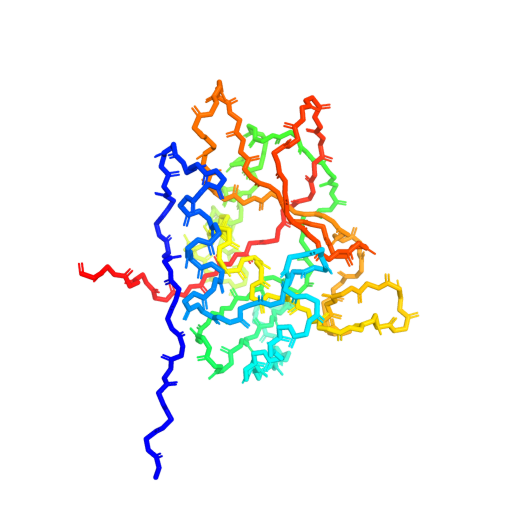 -0.207 1.00 97.81 133 TRP A O 1
ATOM 1107 N N . THR A 1 134 ? 5.208 3.529 -0.797 1.00 95.94 134 THR A N 1
ATOM 1108 C CA . THR A 1 134 ? 5.831 2.494 0.033 1.00 95.94 134 THR A CA 1
ATOM 1109 C C . THR A 1 134 ? 6.790 3.138 1.027 1.00 95.94 134 THR A C 1
ATOM 1111 O O . THR A 1 134 ? 7.169 4.288 0.866 1.00 95.94 134 THR A O 1
ATOM 1114 N N . ALA A 1 135 ? 7.172 2.411 2.068 1.00 94.75 135 ALA A N 1
ATOM 1115 C CA . ALA A 1 135 ? 8.061 2.906 3.110 1.00 94.75 135 ALA A CA 1
ATOM 1116 C C . ALA A 1 135 ? 9.545 2.914 2.702 1.00 94.75 135 ALA A C 1
ATOM 1118 O O . ALA A 1 135 ? 10.360 3.450 3.446 1.00 94.75 135 ALA A O 1
ATOM 1119 N N . ASP A 1 136 ? 9.906 2.258 1.594 1.00 91.88 136 ASP A N 1
ATOM 1120 C CA . ASP A 1 136 ? 11.300 2.047 1.204 1.00 91.88 136 ASP A CA 1
ATOM 1121 C C . ASP A 1 136 ? 11.871 3.262 0.477 1.00 91.88 136 ASP A C 1
ATOM 1123 O O . ASP A 1 136 ? 11.296 3.736 -0.504 1.00 91.88 136 ASP A O 1
ATOM 1127 N N . GLU A 1 137 ? 13.012 3.746 0.961 1.00 90.56 137 GLU A N 1
ATOM 1128 C CA . GLU A 1 137 ? 13.768 4.841 0.351 1.00 90.56 137 GLU A CA 1
ATOM 1129 C C . GLU A 1 137 ? 14.661 4.270 -0.753 1.00 90.56 137 GLU A C 1
ATOM 1131 O O . GLU A 1 137 ? 15.305 3.233 -0.560 1.00 90.56 137 GLU A O 1
ATOM 1136 N N . ALA A 1 138 ? 14.685 4.919 -1.913 1.00 85.62 138 ALA A N 1
ATOM 1137 C CA . ALA A 1 138 ? 15.574 4.528 -3.000 1.00 85.62 138 ALA A CA 1
ATOM 1138 C C . ALA A 1 138 ? 17.033 4.894 -2.679 1.00 85.62 138 ALA A C 1
ATOM 1140 O O . ALA A 1 138 ? 17.311 5.660 -1.762 1.00 85.62 138 ALA A O 1
ATOM 1141 N N . ASP A 1 139 ? 17.980 4.327 -3.423 1.00 80.69 139 ASP A N 1
ATOM 1142 C CA . ASP A 1 139 ? 19.41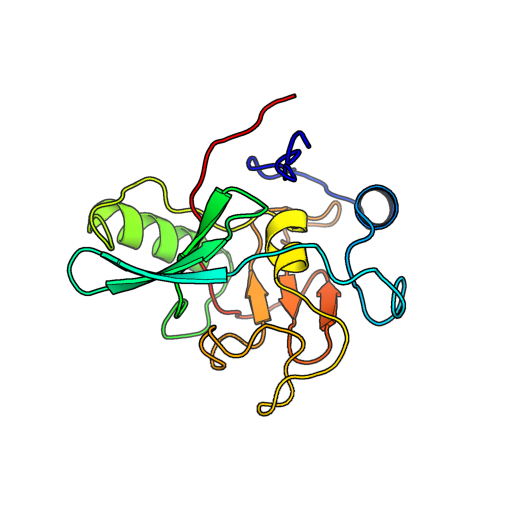6 4.628 -3.309 1.00 80.69 139 ASP A CA 1
ATOM 1143 C C . ASP A 1 139 ? 19.846 5.936 -3.996 1.00 80.69 139 ASP A C 1
ATOM 1145 O O . ASP A 1 139 ? 21.013 6.323 -3.920 1.00 80.69 139 ASP A O 1
ATOM 1149 N N . SER A 1 140 ? 18.909 6.635 -4.638 1.00 69.50 140 SER A N 1
ATOM 1150 C CA . SER A 1 140 ? 19.088 7.997 -5.143 1.00 69.50 140 SER A CA 1
ATOM 1151 C C . SER A 1 140 ? 18.918 9.047 -4.031 1.00 69.50 140 SER A C 1
ATOM 1153 O O . SER A 1 140 ? 18.821 8.711 -2.854 1.00 69.50 140 SER A O 1
ATOM 1155 N N . GLU A 1 141 ? 18.891 10.339 -4.386 1.00 69.31 141 GLU A N 1
ATOM 1156 C CA . GLU A 1 141 ? 18.485 11.425 -3.470 1.00 69.31 141 GLU A CA 1
ATOM 1157 C C . GLU A 1 141 ? 17.202 11.073 -2.698 1.00 69.31 141 GLU A C 1
ATOM 1159 O O . GLU A 1 141 ? 16.465 10.214 -3.152 1.00 69.31 141 GLU A O 1
ATOM 1164 N N . VAL A 1 142 ? 16.922 11.739 -1.571 1.00 70.94 142 VAL A N 1
ATOM 1165 C CA . VAL A 1 142 ? 15.812 11.452 -0.633 1.00 70.94 142 VAL A CA 1
ATOM 1166 C C . VAL A 1 142 ? 14.450 11.309 -1.348 1.00 70.94 142 VAL A C 1
ATOM 1168 O O . VAL A 1 142 ? 13.700 12.273 -1.494 1.00 70.94 142 VAL A O 1
ATOM 1171 N N . VAL A 1 143 ? 14.139 10.094 -1.808 1.00 85.12 143 VAL A N 1
ATOM 1172 C CA . VAL A 1 143 ? 12.935 9.718 -2.563 1.00 85.12 143 VAL A CA 1
ATOM 1173 C C . VAL A 1 143 ? 12.516 8.297 -2.193 1.00 85.12 143 VAL A C 1
ATOM 1175 O O . VAL A 1 143 ? 13.329 7.477 -1.764 1.00 85.12 143 VAL A O 1
ATOM 1178 N N . TRP A 1 144 ? 11.240 7.975 -2.395 1.00 91.19 144 TRP A N 1
ATOM 1179 C CA . TRP A 1 144 ? 10.652 6.711 -1.948 1.00 91.19 144 TRP A CA 1
ATOM 1180 C C . TRP A 1 144 ? 9.997 5.942 -3.076 1.00 91.19 144 TRP A C 1
ATOM 1182 O O . TRP A 1 144 ? 9.416 6.520 -3.989 1.00 91.19 144 TRP A O 1
ATOM 1192 N N . TRP A 1 145 ? 10.040 4.619 -2.983 1.00 93.25 145 TRP A N 1
ATOM 1193 C CA . TRP A 1 145 ? 9.410 3.745 -3.959 1.00 93.25 145 TRP A CA 1
ATOM 1194 C C . TRP A 1 145 ? 7.880 3.849 -3.919 1.00 93.25 145 TRP A C 1
ATOM 1196 O O . TRP A 1 145 ? 7.256 3.994 -2.861 1.00 93.25 145 TRP A O 1
ATOM 1206 N N . ALA A 1 146 ? 7.262 3.689 -5.084 1.00 95.19 146 ALA A N 1
ATOM 1207 C CA . ALA A 1 146 ? 5.820 3.616 -5.264 1.00 95.19 146 ALA A CA 1
ATOM 1208 C C . ALA A 1 146 ? 5.437 2.396 -6.110 1.00 95.19 146 ALA A C 1
ATOM 1210 O O . ALA A 1 146 ? 6.210 1.919 -6.942 1.00 95.19 146 ALA A O 1
ATOM 1211 N N . VAL A 1 147 ? 4.211 1.906 -5.923 1.00 95.38 147 VAL A N 1
ATOM 1212 C CA . VAL A 1 147 ? 3.611 0.836 -6.739 1.00 95.38 147 VAL A CA 1
ATOM 1213 C C . VAL A 1 147 ? 2.401 1.394 -7.469 1.00 95.38 147 VAL A C 1
ATOM 1215 O O . VAL A 1 147 ? 1.577 2.066 -6.853 1.00 95.38 147 VAL A O 1
ATOM 1218 N N . THR A 1 148 ? 2.250 1.081 -8.758 1.00 95.56 148 THR A N 1
ATOM 1219 C CA . THR A 1 148 ? 1.041 1.384 -9.533 1.00 95.56 148 THR A CA 1
ATOM 1220 C C . THR A 1 148 ? 0.332 0.116 -9.976 1.00 95.56 148 THR A C 1
ATOM 1222 O O . THR A 1 148 ? 0.856 -0.703 -10.727 1.00 95.56 148 THR A O 1
ATOM 1225 N N . PHE A 1 149 ? -0.922 -0.017 -9.558 1.00 96.44 149 PHE A N 1
ATOM 1226 C CA . PHE A 1 149 ? -1.820 -1.092 -9.962 1.00 96.44 149 PHE A CA 1
ATOM 1227 C C . PHE A 1 149 ? -2.429 -0.843 -11.342 1.00 96.44 149 PHE A C 1
ATOM 1229 O O . PHE A 1 149 ? -2.941 -1.772 -11.959 1.00 96.44 149 PHE A O 1
ATOM 1236 N N . ARG A 1 150 ? -2.403 0.389 -11.858 1.00 94.94 150 ARG A N 1
ATOM 1237 C CA . ARG A 1 150 ? -2.946 0.698 -13.191 1.00 94.94 150 ARG A CA 1
ATOM 1238 C C . ARG A 1 150 ? -2.162 0.014 -14.306 1.00 94.94 150 ARG A C 1
ATOM 1240 O O . ARG A 1 150 ? -2.745 -0.446 -15.294 1.00 94.94 150 ARG A O 1
ATOM 1247 N N . ILE A 1 151 ? -0.847 -0.026 -14.129 1.00 91.94 151 ILE A N 1
ATOM 1248 C CA . ILE A 1 151 ? 0.098 -0.611 -15.075 1.00 91.94 151 ILE A CA 1
ATOM 1249 C C . ILE A 1 151 ? 0.616 -1.941 -14.505 1.00 91.94 151 ILE A C 1
ATOM 1251 O O . ILE A 1 151 ? 0.594 -2.936 -15.205 1.00 91.94 151 ILE A O 1
ATOM 1255 N N . GLY A 1 152 ? 0.887 -2.039 -13.202 1.00 91.06 152 GLY A N 1
ATOM 1256 C CA . GLY A 1 152 ? 1.366 -3.277 -12.577 1.00 91.06 152 GLY A CA 1
ATOM 1257 C C . GLY A 1 152 ? 2.886 -3.310 -12.438 1.00 91.06 152 GLY A C 1
ATOM 1258 O O . GLY A 1 152 ? 3.492 -4.352 -12.667 1.00 91.06 152 GLY A O 1
ATOM 1259 N N . TYR A 1 153 ? 3.478 -2.164 -12.090 1.00 89.94 153 TYR A N 1
ATOM 1260 C CA . TYR A 1 153 ? 4.914 -2.000 -11.856 1.00 89.94 153 TYR A CA 1
ATOM 1261 C C . TYR A 1 153 ? 5.175 -1.122 -10.633 1.00 89.94 153 TYR A C 1
ATOM 1263 O O . TYR A 1 153 ? 4.259 -0.503 -10.078 1.00 89.94 153 TYR A O 1
ATOM 1271 N N . CYS A 1 154 ? 6.436 -1.046 -10.227 1.00 90.12 154 CYS A N 1
ATOM 1272 C CA . CYS A 1 154 ? 6.917 -0.116 -9.217 1.00 90.12 154 CYS A CA 1
ATOM 1273 C C . CYS A 1 154 ? 8.030 0.773 -9.766 1.00 90.12 154 CYS A C 1
ATOM 1275 O O . CYS A 1 154 ? 8.714 0.420 -10.723 1.00 90.12 154 CYS A O 1
ATOM 1277 N N . TYR A 1 155 ? 8.193 1.944 -9.166 1.00 90.81 155 TYR A N 1
ATOM 1278 C CA . TYR A 1 155 ? 9.141 2.953 -9.618 1.00 90.81 155 TYR A CA 1
ATOM 1279 C C . TYR A 1 155 ? 9.421 3.963 -8.515 1.00 90.81 155 TYR A C 1
ATOM 1281 O O . TYR A 1 155 ? 8.729 4.007 -7.497 1.00 90.81 155 TYR A O 1
ATOM 1289 N N . VAL A 1 156 ? 10.426 4.790 -8.763 1.00 89.31 156 VAL A N 1
ATOM 1290 C CA . VAL A 1 156 ? 10.768 5.943 -7.944 1.00 89.31 156 VAL A CA 1
ATOM 1291 C C . VAL A 1 156 ? 10.213 7.193 -8.636 1.00 89.31 156 VAL A C 1
ATOM 1293 O O . VAL A 1 156 ? 10.696 7.553 -9.711 1.00 89.31 156 VAL A O 1
ATOM 1296 N N . PRO A 1 157 ? 9.149 7.814 -8.107 1.00 88.44 157 PRO A N 1
ATOM 1297 C CA . PRO A 1 157 ? 8.584 9.031 -8.668 1.00 88.44 157 PRO A CA 1
ATOM 1298 C C . PRO A 1 157 ? 9.419 10.266 -8.319 1.00 88.44 157 PRO A C 1
ATOM 1300 O O . PRO A 1 157 ? 10.140 10.292 -7.325 1.00 88.44 157 PRO A O 1
ATOM 1303 N N . VAL A 1 158 ? 9.234 11.323 -9.106 1.00 85.31 158 VAL A N 1
ATOM 1304 C CA . VAL A 1 158 ? 9.787 12.661 -8.859 1.00 85.31 158 VAL A CA 1
ATOM 1305 C C . VAL A 1 158 ? 8.612 13.632 -8.748 1.00 85.31 158 VAL A C 1
ATOM 1307 O O . VAL A 1 158 ? 7.670 13.522 -9.536 1.00 85.31 158 VAL A O 1
ATOM 1310 N N . ASP A 1 159 ? 8.626 14.524 -7.753 1.00 83.62 159 ASP A N 1
ATOM 1311 C CA . ASP A 1 159 ? 7.622 15.585 -7.540 1.00 83.62 159 ASP A CA 1
ATOM 1312 C C . ASP A 1 159 ? 6.163 15.126 -7.717 1.00 83.62 159 ASP A C 1
ATOM 1314 O O . ASP A 1 159 ? 5.382 15.690 -8.485 1.00 83.62 159 ASP A O 1
ATOM 1318 N N . SER A 1 160 ? 5.793 14.044 -7.030 1.00 92.06 160 SER A N 1
ATOM 1319 C CA . SER A 1 160 ? 4.494 13.386 -7.191 1.00 92.06 160 SER A CA 1
ATOM 1320 C C . SER A 1 160 ? 3.709 13.323 -5.885 1.00 92.06 160 SER A C 1
ATOM 1322 O O . SER A 1 160 ? 4.274 13.359 -4.795 1.00 92.06 160 SER A O 1
ATOM 1324 N N . ALA A 1 161 ? 2.389 13.179 -6.003 1.00 95.38 161 ALA A N 1
ATOM 1325 C CA . ALA A 1 161 ? 1.494 12.916 -4.886 1.00 95.38 161 ALA A CA 1
ATOM 1326 C C . ALA A 1 161 ? 0.743 11.608 -5.144 1.00 95.38 161 ALA A C 1
ATOM 1328 O O . ALA A 1 161 ? 0.079 11.468 -6.168 1.00 95.38 161 ALA A O 1
ATOM 1329 N N . TYR A 1 162 ? 0.828 10.660 -4.211 1.00 96.88 162 TYR A N 1
ATOM 1330 C CA . TYR A 1 162 ? 0.198 9.344 -4.318 1.00 96.88 162 TYR A CA 1
ATOM 1331 C C . TYR A 1 162 ? -0.644 9.021 -3.093 1.00 96.88 162 TYR A C 1
ATOM 1333 O O . TYR A 1 162 ? -0.581 9.685 -2.058 1.00 96.88 162 TYR A O 1
ATOM 1341 N N . TYR A 1 163 ? -1.487 8.001 -3.219 1.00 98.38 163 TYR A N 1
ATOM 1342 C CA . TYR A 1 163 ? -2.298 7.554 -2.102 1.00 98.38 163 TYR A CA 1
ATOM 1343 C C . TYR A 1 163 ? -1.475 6.753 -1.093 1.00 98.38 163 TYR A C 1
ATOM 1345 O O . TYR A 1 163 ? -0.408 6.216 -1.383 1.00 98.38 163 TYR A O 1
ATOM 1353 N N . VAL A 1 164 ? -2.037 6.590 0.098 1.00 98.25 164 VAL A N 1
ATOM 1354 C CA . VAL A 1 164 ? -1.546 5.644 1.097 1.00 98.25 164 VAL A CA 1
ATOM 1355 C C . VAL A 1 164 ? -2.514 4.481 1.199 1.00 98.25 164 VAL A C 1
ATOM 1357 O O . VAL A 1 164 ? -3.720 4.686 1.288 1.00 98.25 164 VAL A O 1
ATOM 1360 N N . ARG A 1 165 ? -2.004 3.251 1.249 1.00 98.12 165 ARG A N 1
ATOM 1361 C CA . ARG A 1 165 ? -2.772 2.081 1.688 1.00 98.12 165 ARG A CA 1
ATOM 1362 C C . ARG A 1 165 ? -2.038 1.442 2.853 1.00 98.12 165 ARG A C 1
ATOM 1364 O O . ARG A 1 165 ? -1.069 0.718 2.643 1.00 98.12 165 ARG A O 1
ATOM 1371 N N . ALA A 1 166 ? -2.486 1.729 4.072 1.00 98.06 166 ALA A N 1
ATOM 1372 C CA . ALA A 1 166 ? -1.777 1.262 5.250 1.00 98.06 166 ALA A CA 1
ATOM 1373 C C . ALA A 1 166 ? -1.905 -0.256 5.422 1.00 98.06 166 ALA A C 1
ATOM 1375 O O . ALA A 1 166 ? -2.945 -0.866 5.130 1.00 98.06 166 ALA A O 1
ATOM 1376 N N . VAL A 1 167 ? -0.839 -0.841 5.953 1.00 97.88 167 VAL A N 1
ATOM 1377 C CA . VAL A 1 167 ? -0.745 -2.256 6.295 1.00 97.88 167 VAL A CA 1
ATOM 1378 C C . VAL A 1 167 ? -0.382 -2.410 7.765 1.00 97.88 167 VAL A C 1
ATOM 1380 O O . VAL A 1 167 ? 0.248 -1.539 8.367 1.00 97.88 167 VAL A O 1
ATOM 1383 N N . ARG A 1 168 ? -0.793 -3.532 8.347 1.00 95.44 168 ARG A N 1
ATOM 1384 C CA . ARG A 1 168 ? -0.361 -4.007 9.662 1.00 95.44 168 ARG A CA 1
ATOM 1385 C C . ARG A 1 168 ? -0.185 -5.524 9.647 1.00 95.44 168 ARG A C 1
ATOM 1387 O O . ARG A 1 168 ? -0.800 -6.219 8.838 1.00 95.44 168 ARG A O 1
ATOM 1394 N N . GLY A 1 169 ? 0.611 -6.047 10.569 1.00 90.62 169 GLY A N 1
ATOM 1395 C CA . GLY A 1 169 ? 0.931 -7.470 10.675 1.00 90.62 169 GLY A CA 1
ATOM 1396 C C . GLY A 1 169 ? 2.256 -7.677 11.398 1.00 90.62 169 GLY A C 1
ATOM 1397 O O . GLY A 1 169 ? 2.967 -6.705 11.661 1.00 90.62 169 GLY A O 1
ATOM 1398 N N . GLU A 1 170 ? 2.563 -8.925 11.754 1.00 72.94 170 GLU A N 1
ATOM 1399 C CA . GLU A 1 170 ? 3.775 -9.230 12.516 1.00 72.94 170 GLU A CA 1
ATOM 1400 C C . GLU A 1 170 ? 5.037 -8.781 11.782 1.00 72.94 170 GLU A C 1
ATOM 1402 O O . GLU A 1 170 ? 5.210 -9.001 10.582 1.00 72.94 170 GLU A O 1
ATOM 1407 N N . ILE A 1 171 ? 5.919 -8.142 12.547 1.00 58.22 171 ILE A N 1
ATOM 1408 C CA . ILE A 1 171 ? 7.225 -7.705 12.086 1.00 58.22 171 ILE A CA 1
ATOM 1409 C C . ILE A 1 171 ? 8.118 -8.938 12.053 1.00 58.22 171 ILE A C 1
ATOM 1411 O O . ILE A 1 171 ? 8.512 -9.438 13.106 1.00 58.22 171 ILE A O 1
ATOM 1415 N N . TRP A 1 172 ? 8.434 -9.438 10.861 1.00 50.03 172 TRP A N 1
ATOM 1416 C CA . TRP A 1 172 ? 9.463 -10.459 10.742 1.00 50.03 172 TRP A CA 1
ATOM 1417 C C . TRP A 1 172 ? 10.821 -9.789 10.550 1.00 50.03 172 TRP A C 1
ATOM 1419 O O . TRP A 1 172 ? 11.055 -9.093 9.561 1.00 50.03 172 TRP A O 1
ATOM 1429 N N . VAL A 1 173 ? 11.697 -9.999 11.527 1.00 48.16 173 VAL A N 1
ATOM 1430 C CA . VAL A 1 173 ? 13.120 -9.674 11.451 1.00 48.16 173 VAL A CA 1
ATOM 1431 C C . VAL A 1 173 ? 13.844 -11.017 11.278 1.00 48.16 173 VAL A C 1
ATOM 1433 O O . VAL A 1 173 ? 13.670 -11.868 12.156 1.00 48.16 173 VAL A O 1
ATOM 1436 N N . PRO A 1 174 ? 14.528 -11.266 10.145 1.00 50.22 174 PRO A N 1
ATOM 1437 C CA . PRO A 1 174 ? 15.434 -12.404 10.012 1.00 50.22 174 PRO A CA 1
ATOM 1438 C C . PRO A 1 174 ? 16.535 -12.385 11.072 1.00 50.22 174 PRO A C 1
ATOM 1440 O O . PRO A 1 174 ? 17.027 -11.275 11.384 1.00 50.22 174 PRO A O 1
#